Protein AF-B8J9T3-F1 (afdb_monomer)

Sequence (175 aa):
MITHTYEVAGGVGARTPGAIGPDELDGRADWVEIPARGEGELMERLEARLGSEARTRKVLLAVLAPVRGALEGPALAAILAHLPHRFARELREAEWNLDAPVREAATGAEYLAEVSRLLQRPPRHAAAYVLAVLAAAHEVMGPAAREVAGQLPPDLADLWRGVREPGSAIAEAEP

Nearest PDB structures (foldseek):
  5oge-assembly3_C  TM=1.979E-01  e=4.530E+00  Saccharomyces cerevisiae S288C

Radius of gyration: 22.87 Å; Cα contacts (8 Å, |Δi|>4): 156; chains: 1; bounding box: 35×75×70 Å

Secondary structure (DSSP, 8-state):
----------------TT---TT---TTS-------SSTTHHHHHHHHHHS-HHHHHHHHHHHHGGGTTTTTTHHHHHHHTTS-TTHHHHHHTHHHHHTS--PPPSSHHHHHHHHHHHHTS-HHHHHHHHHHHHHHHHHHHGGGHHHHTTTS-HHHHHHHHHT--TTHHHHT---

InterPro domains:
  IPR018727 Protein of unknown function DUF2267 [PF10025] (47-159)
  IPR038282 DUF2267 superfamily [G3DSA:1.10.490.110] (38-162)

Structure (mmCIF, N/CA/C/O backbone):
data_AF-B8J9T3-F1
#
_entry.id   AF-B8J9T3-F1
#
loop_
_atom_site.group_PDB
_atom_site.id
_atom_site.type_symbol
_atom_site.label_atom_id
_atom_site.label_alt_id
_atom_site.label_comp_id
_atom_site.label_asym_id
_atom_site.label_entity_id
_atom_site.label_seq_id
_atom_site.pdbx_PDB_ins_code
_atom_site.Cartn_x
_atom_site.Cartn_y
_atom_site.Cartn_z
_atom_site.occupancy
_atom_site.B_iso_or_equiv
_atom_site.auth_seq_id
_atom_site.auth_comp_id
_atom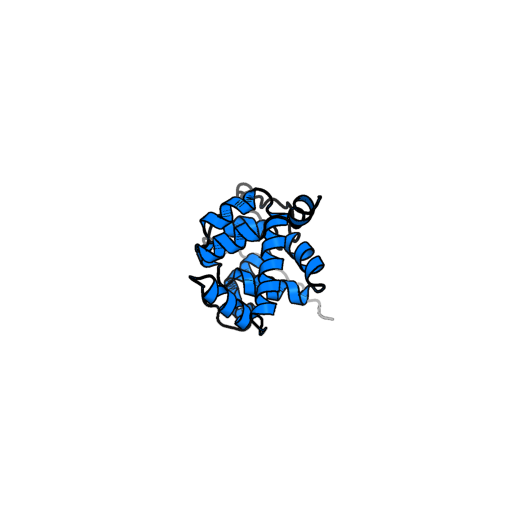_site.auth_asym_id
_atom_site.auth_atom_id
_atom_site.pdbx_PDB_model_num
ATOM 1 N N . MET A 1 1 ? -13.765 29.255 -55.882 1.00 39.28 1 MET A N 1
ATOM 2 C CA . MET A 1 1 ? -12.511 28.882 -55.197 1.00 39.28 1 MET A CA 1
ATOM 3 C C . MET A 1 1 ? -11.911 30.159 -54.650 1.00 39.28 1 MET A C 1
ATOM 5 O O . MET A 1 1 ? -11.477 30.980 -55.441 1.00 39.28 1 MET A O 1
ATOM 9 N N . ILE A 1 2 ? -12.011 30.379 -53.341 1.00 39.72 2 ILE A N 1
ATOM 10 C CA . ILE A 1 2 ? -11.453 31.562 -52.679 1.00 39.72 2 ILE A CA 1
ATOM 11 C C . ILE A 1 2 ? -10.319 31.050 -51.795 1.00 39.72 2 ILE A C 1
ATOM 13 O O . ILE A 1 2 ? -10.559 30.316 -50.841 1.00 39.72 2 ILE A O 1
ATOM 17 N N . THR A 1 3 ? -9.088 31.366 -52.176 1.00 42.25 3 THR A N 1
ATOM 18 C CA . THR A 1 3 ? -7.873 31.084 -51.413 1.00 42.25 3 THR A CA 1
ATOM 19 C C . THR A 1 3 ? -7.728 32.182 -50.363 1.00 42.25 3 THR A C 1
ATOM 21 O O . THR A 1 3 ? -7.498 33.339 -50.706 1.00 42.25 3 THR A O 1
ATOM 24 N N . HIS A 1 4 ? -7.908 31.848 -49.086 1.00 35.62 4 HIS A N 1
ATOM 25 C CA . HIS A 1 4 ? -7.574 32.757 -47.993 1.00 35.62 4 HIS A CA 1
ATOM 26 C C . HIS A 1 4 ? -6.123 32.526 -47.580 1.00 35.62 4 HIS A C 1
ATOM 28 O O . HIS A 1 4 ? -5.794 31.536 -46.931 1.00 35.62 4 HIS A O 1
ATOM 34 N N . THR A 1 5 ? -5.257 33.443 -47.998 1.00 42.56 5 THR A N 1
ATOM 35 C CA . THR A 1 5 ? -3.882 33.555 -47.517 1.00 42.56 5 THR A CA 1
ATOM 36 C C . THR A 1 5 ? -3.931 34.156 -46.114 1.00 42.56 5 THR A C 1
ATOM 38 O O . THR A 1 5 ? -4.323 35.309 -45.951 1.00 42.56 5 THR A O 1
ATOM 41 N N . TYR A 1 6 ? -3.589 33.370 -45.096 1.00 41.69 6 TYR A N 1
ATOM 42 C CA . TYR A 1 6 ? -3.408 33.874 -43.735 1.00 41.69 6 TYR A CA 1
ATOM 43 C C . TYR A 1 6 ? -2.011 34.493 -43.622 1.00 41.69 6 TYR A C 1
ATOM 45 O O . TYR A 1 6 ? -1.012 33.778 -43.648 1.00 41.69 6 TYR A O 1
ATOM 53 N N . GLU A 1 7 ? -1.941 35.816 -43.492 1.00 41.62 7 GLU A N 1
ATOM 54 C CA . GLU A 1 7 ? -0.738 36.515 -43.036 1.00 41.62 7 GLU A CA 1
ATOM 55 C C . GLU A 1 7 ? -0.805 36.635 -41.509 1.00 41.62 7 GLU A C 1
ATOM 57 O O . GLU A 1 7 ? -1.716 37.257 -40.958 1.00 41.62 7 GLU A O 1
ATOM 62 N N . VAL A 1 8 ? 0.140 36.010 -40.805 1.00 49.88 8 VAL A N 1
ATOM 63 C CA . VAL A 1 8 ? 0.280 36.186 -39.356 1.00 49.88 8 VAL A CA 1
ATOM 64 C C . VAL A 1 8 ? 1.001 37.510 -39.124 1.00 49.88 8 VAL A C 1
ATOM 66 O O . VAL A 1 8 ? 2.217 37.602 -39.276 1.00 49.88 8 VAL A O 1
ATOM 69 N N . ALA A 1 9 ? 0.244 38.545 -38.763 1.00 41.31 9 ALA A N 1
ATOM 70 C CA . ALA A 1 9 ? 0.800 39.803 -38.289 1.00 41.31 9 ALA A CA 1
ATOM 71 C C . ALA A 1 9 ? 1.529 39.555 -36.957 1.00 41.31 9 ALA A C 1
ATOM 73 O O . ALA A 1 9 ? 0.905 39.390 -35.908 1.00 41.31 9 ALA A O 1
ATOM 74 N N . GLY A 1 10 ? 2.860 39.482 -37.009 1.00 40.19 10 GLY A N 1
ATOM 75 C CA . GLY A 1 10 ? 3.715 39.370 -35.834 1.00 40.19 10 GLY A CA 1
ATOM 76 C C . GLY A 1 10 ? 3.590 40.610 -34.951 1.00 40.19 10 GLY A C 1
ATOM 77 O O . GLY A 1 10 ? 4.184 41.647 -35.233 1.00 40.19 10 GLY A O 1
ATOM 78 N N . GLY A 1 11 ? 2.816 40.500 -33.873 1.00 37.00 11 GLY A N 1
ATOM 79 C CA . GLY A 1 11 ? 2.805 41.467 -32.783 1.00 37.00 11 GLY A CA 1
ATOM 80 C C . GLY A 1 11 ? 3.846 41.081 -31.736 1.00 37.00 11 GLY A C 1
ATOM 81 O O . GLY A 1 11 ? 3.673 40.086 -31.035 1.00 37.00 11 GLY A O 1
ATOM 82 N N . VAL A 1 12 ? 4.915 41.870 -31.601 1.00 48.78 12 VAL A N 1
ATOM 83 C CA . VAL A 1 12 ? 5.835 41.782 -30.456 1.00 48.78 12 VAL A CA 1
ATOM 84 C C . VAL A 1 12 ? 5.133 42.409 -29.250 1.00 48.78 12 VAL A C 1
ATOM 86 O O . VAL A 1 12 ? 5.239 43.607 -28.994 1.00 48.78 12 VAL A O 1
ATOM 89 N N . GLY A 1 13 ? 4.337 41.602 -28.549 1.00 43.22 13 GLY A N 1
ATOM 90 C CA . GLY A 1 13 ? 3.778 41.954 -27.247 1.00 43.22 13 GLY A CA 1
ATOM 91 C C . GLY A 1 13 ? 4.852 41.865 -26.162 1.00 43.22 13 GLY A C 1
ATOM 92 O O . GLY A 1 13 ? 5.698 40.971 -26.191 1.00 43.22 13 GLY A O 1
ATOM 93 N N . ALA A 1 14 ? 4.841 42.804 -25.216 1.00 46.62 14 ALA A N 1
ATOM 94 C CA . ALA A 1 14 ? 5.788 42.835 -24.106 1.00 46.62 14 ALA A CA 1
ATOM 95 C C . ALA A 1 14 ? 5.780 41.508 -23.321 1.00 46.62 14 ALA A C 1
ATOM 97 O O . ALA A 1 14 ? 4.712 40.962 -23.036 1.00 46.62 14 ALA A O 1
ATOM 98 N N . ARG A 1 15 ? 6.977 41.015 -22.965 1.00 47.62 15 ARG A N 1
ATOM 99 C CA . ARG A 1 15 ? 7.185 39.800 -22.160 1.00 47.62 15 ARG A CA 1
ATOM 100 C C . ARG A 1 15 ? 6.260 39.808 -20.944 1.00 47.62 15 ARG A C 1
ATOM 102 O O . ARG A 1 15 ? 6.390 40.662 -20.069 1.00 47.62 15 ARG A O 1
ATOM 109 N N . THR A 1 16 ? 5.342 38.849 -20.886 1.00 47.19 16 THR A N 1
ATOM 110 C CA . THR A 1 16 ? 4.578 38.571 -19.670 1.00 47.19 16 THR A CA 1
ATOM 111 C C . THR A 1 16 ? 5.554 38.025 -18.625 1.00 47.19 16 THR A C 1
ATOM 113 O O . THR A 1 16 ? 6.231 37.034 -18.912 1.00 47.19 16 THR A O 1
ATOM 116 N N . PRO A 1 17 ? 5.680 38.638 -17.436 1.00 39.25 17 PRO A N 1
ATOM 117 C CA . PRO A 1 17 ? 6.556 38.114 -16.394 1.00 39.25 17 PRO A CA 1
ATOM 118 C C . PRO A 1 17 ? 6.157 36.670 -16.055 1.00 39.25 17 PRO A C 1
ATOM 120 O O . PRO A 1 17 ? 5.026 36.427 -15.641 1.00 39.25 17 PRO A O 1
ATOM 123 N N . GLY A 1 18 ? 7.069 35.717 -16.270 1.00 49.25 18 GLY A N 1
ATOM 124 C CA . GLY A 1 18 ? 6.863 34.291 -15.985 1.00 49.25 18 GLY A CA 1
ATOM 125 C C . GLY A 1 18 ? 6.520 33.394 -17.183 1.00 49.25 18 GLY A C 1
ATOM 126 O O . GLY A 1 18 ? 6.438 32.183 -17.004 1.00 49.25 18 GLY A O 1
ATOM 127 N N . ALA A 1 19 ? 6.350 33.932 -18.395 1.00 47.09 19 ALA A N 1
ATOM 128 C CA . ALA A 1 19 ? 6.212 33.107 -19.597 1.00 47.09 19 ALA A CA 1
ATOM 129 C C . ALA A 1 19 ? 7.600 32.788 -20.181 1.00 47.09 19 ALA A C 1
ATOM 131 O O . ALA A 1 19 ? 8.245 33.671 -20.742 1.00 47.09 19 ALA A O 1
ATOM 132 N N . ILE A 1 20 ? 8.054 31.539 -20.036 1.00 50.94 20 ILE A N 1
ATOM 133 C CA . ILE A 1 20 ? 9.296 31.044 -20.649 1.00 50.94 20 ILE A CA 1
ATOM 134 C C . ILE A 1 20 ? 8.995 30.698 -22.113 1.00 50.94 20 ILE A C 1
ATOM 136 O O . ILE A 1 20 ? 8.119 29.876 -22.394 1.00 50.94 20 ILE A O 1
ATOM 140 N N . GLY A 1 21 ? 9.685 31.355 -23.046 1.00 48.75 21 GLY A N 1
ATOM 141 C CA . GLY A 1 21 ? 9.606 31.033 -24.472 1.00 48.75 21 GLY A CA 1
ATOM 142 C C . GLY A 1 21 ? 10.333 29.722 -24.811 1.00 48.75 21 GLY A C 1
ATOM 143 O O . GLY A 1 21 ? 11.199 29.292 -24.052 1.00 48.75 21 GLY A O 1
ATOM 144 N N . PRO A 1 22 ? 10.036 29.090 -25.962 1.00 50.31 22 PRO A N 1
ATOM 145 C CA . PRO A 1 22 ? 10.681 27.837 -26.378 1.00 50.31 22 PRO A CA 1
ATOM 146 C C . PRO A 1 22 ? 12.212 27.943 -26.515 1.00 50.31 22 PRO A C 1
ATOM 148 O O . PRO A 1 22 ? 12.899 26.934 -26.386 1.00 50.31 22 PRO A O 1
ATOM 151 N N . ASP A 1 23 ? 12.740 29.158 -26.698 1.00 50.84 23 ASP A N 1
ATOM 152 C CA . ASP A 1 23 ? 14.177 29.442 -26.811 1.00 50.84 23 ASP A CA 1
ATOM 153 C C . ASP A 1 23 ? 14.838 29.841 -25.470 1.00 50.84 23 ASP A C 1
ATOM 155 O O . ASP A 1 23 ? 16.043 30.073 -25.420 1.00 50.84 23 ASP A O 1
ATOM 159 N N . GLU A 1 24 ? 14.068 29.933 -24.377 1.00 43.84 24 GLU A N 1
ATOM 160 C CA . GLU A 1 24 ? 14.529 30.347 -23.036 1.00 43.84 24 GLU A CA 1
ATOM 161 C C . GLU A 1 24 ? 14.571 29.184 -22.027 1.00 43.84 24 GLU A C 1
ATOM 163 O O . GLU A 1 24 ? 14.602 29.400 -20.814 1.00 43.84 24 GLU A O 1
ATOM 168 N N . LEU A 1 25 ? 14.595 27.937 -22.508 1.00 45.47 25 LEU A N 1
ATOM 169 C CA . LEU A 1 25 ? 14.964 26.794 -21.675 1.00 45.47 25 LEU A CA 1
ATOM 170 C C . LEU A 1 25 ? 16.443 26.925 -21.292 1.00 45.47 25 LEU A C 1
ATOM 172 O O . LEU A 1 25 ? 17.339 26.531 -22.037 1.00 45.47 25 LEU A O 1
ATOM 176 N N . ASP A 1 26 ? 16.690 27.506 -20.119 1.00 46.00 26 ASP A N 1
ATOM 177 C CA . ASP A 1 26 ? 17.996 27.497 -19.475 1.00 46.00 26 ASP A CA 1
ATOM 178 C C . ASP A 1 26 ? 18.417 26.031 -19.293 1.00 46.00 26 ASP A C 1
ATOM 180 O O . ASP A 1 26 ? 17.829 25.286 -18.507 1.00 46.00 26 ASP A O 1
ATOM 184 N N . GLY A 1 27 ? 19.427 25.592 -20.049 1.00 43.16 27 GLY A N 1
ATOM 185 C CA . GLY A 1 27 ? 19.980 24.230 -20.006 1.00 43.16 27 GLY A CA 1
ATOM 186 C C . GLY A 1 27 ? 20.626 23.854 -18.664 1.00 43.16 27 GLY A C 1
ATOM 187 O O . GLY A 1 27 ? 21.300 22.832 -18.576 1.00 43.16 27 GLY A O 1
ATOM 188 N N . ARG A 1 28 ? 20.448 24.695 -17.638 1.00 40.81 28 ARG A N 1
ATOM 189 C CA . ARG A 1 28 ? 20.805 24.491 -16.232 1.00 40.81 28 ARG A CA 1
ATOM 190 C C . ARG A 1 28 ? 19.602 24.240 -15.327 1.00 40.81 28 ARG A C 1
ATOM 192 O O . ARG A 1 28 ? 19.770 24.212 -14.112 1.00 40.81 28 ARG A O 1
ATOM 199 N N . ALA A 1 29 ? 18.400 24.066 -15.878 1.00 43.44 29 ALA A N 1
ATOM 200 C CA . ALA A 1 29 ? 17.375 23.343 -15.146 1.00 43.44 29 ALA A CA 1
ATOM 201 C C . ALA A 1 29 ? 17.953 21.952 -14.875 1.00 43.44 29 ALA A C 1
ATOM 203 O O . ALA A 1 29 ? 18.104 21.161 -15.805 1.00 43.44 29 ALA A O 1
ATOM 204 N N . ASP A 1 30 ? 18.367 21.720 -13.629 1.00 39.53 30 ASP A N 1
ATOM 205 C CA . ASP A 1 30 ? 18.801 20.424 -13.135 1.00 39.53 30 ASP A CA 1
ATOM 206 C C . ASP A 1 30 ? 17.696 19.429 -13.479 1.00 39.53 30 ASP A C 1
ATOM 208 O O . ASP A 1 30 ? 16.661 19.343 -12.811 1.00 39.53 30 ASP A O 1
ATOM 212 N N . TRP A 1 31 ? 17.887 18.718 -14.588 1.00 38.81 31 TRP A N 1
ATOM 213 C CA . TRP A 1 31 ? 17.127 17.530 -14.888 1.00 38.81 31 TRP A CA 1
ATOM 214 C C . TRP A 1 31 ? 17.427 16.610 -13.720 1.00 38.81 31 TRP A C 1
ATOM 216 O O . TRP A 1 31 ? 18.524 16.066 -13.615 1.00 38.81 31 TRP A O 1
ATOM 226 N N . VAL A 1 32 ? 16.483 16.507 -12.787 1.00 40.78 32 VAL A N 1
ATOM 227 C CA . VAL A 1 32 ? 16.526 15.455 -11.786 1.00 40.78 32 VAL A CA 1
ATOM 228 C C . VAL A 1 32 ? 16.451 14.173 -12.599 1.00 40.78 32 VAL A C 1
ATOM 230 O O . VAL A 1 32 ? 15.380 13.796 -13.072 1.00 40.78 32 VAL A O 1
ATOM 233 N N . GLU A 1 33 ? 17.608 13.557 -12.840 1.00 38.16 33 GLU A N 1
ATOM 234 C CA . GLU A 1 33 ? 17.699 12.195 -13.333 1.00 38.16 33 GLU A CA 1
ATOM 235 C C . GLU A 1 33 ? 16.980 11.336 -12.297 1.00 38.16 33 GLU A C 1
ATOM 237 O O . GLU A 1 33 ? 17.546 10.952 -11.276 1.00 38.16 33 GLU A O 1
ATOM 242 N N . ILE A 1 34 ? 15.691 11.083 -12.521 1.00 46.97 34 ILE A N 1
ATOM 243 C CA . ILE A 1 34 ? 15.006 9.984 -11.863 1.00 46.97 34 ILE A CA 1
ATOM 244 C C . ILE A 1 34 ? 15.665 8.749 -12.477 1.00 46.97 34 ILE A C 1
ATOM 246 O O . ILE A 1 34 ? 15.521 8.536 -13.685 1.00 46.97 34 ILE A O 1
ATOM 250 N N . PRO A 1 35 ? 16.467 7.979 -11.723 1.00 43.66 35 PRO A N 1
ATOM 251 C CA . PRO A 1 35 ? 17.163 6.847 -12.301 1.00 43.66 35 PRO A CA 1
ATOM 252 C C . PRO A 1 35 ? 16.113 5.880 -12.851 1.00 43.66 35 PRO A C 1
ATOM 254 O O . PRO A 1 35 ? 15.322 5.329 -12.095 1.00 43.66 35 PRO A O 1
ATOM 257 N N . ALA A 1 36 ? 16.127 5.653 -14.166 1.00 48.88 36 ALA A N 1
ATOM 258 C CA . ALA A 1 36 ? 15.245 4.727 -14.883 1.00 48.88 36 ALA A CA 1
ATOM 259 C C . ALA A 1 36 ? 15.518 3.239 -14.549 1.00 48.88 36 ALA A C 1
ATOM 261 O O . ALA A 1 36 ? 15.340 2.352 -15.383 1.00 48.88 36 ALA A O 1
ATOM 262 N N . ARG A 1 37 ? 16.017 2.934 -13.344 1.00 50.84 37 ARG A N 1
ATOM 263 C CA . ARG A 1 37 ? 16.254 1.562 -12.891 1.00 50.84 37 ARG A CA 1
ATOM 264 C C . ARG A 1 37 ? 14.944 0.970 -12.378 1.00 50.84 37 ARG A C 1
ATOM 266 O O . ARG A 1 37 ? 14.535 1.263 -11.263 1.00 50.84 37 ARG A O 1
ATOM 273 N N . GLY A 1 38 ? 14.345 0.090 -13.177 1.00 59.19 38 GLY A N 1
ATOM 274 C CA . GLY A 1 38 ? 13.232 -0.757 -12.740 1.00 59.19 38 GLY A CA 1
ATOM 275 C C . GLY A 1 38 ? 11.861 -0.084 -12.783 1.00 59.19 38 GLY A C 1
ATOM 276 O O . GLY A 1 38 ? 10.970 -0.485 -12.034 1.00 59.19 38 GLY A O 1
ATOM 277 N N . GLU A 1 39 ? 11.669 0.927 -13.639 1.00 66.19 39 GLU A N 1
ATOM 278 C CA . GLU A 1 39 ? 10.340 1.503 -13.869 1.00 66.19 39 GLU A CA 1
ATOM 279 C C . GLU A 1 39 ? 9.359 0.398 -14.282 1.00 66.19 39 GLU A C 1
ATOM 281 O O . GLU A 1 39 ? 9.576 -0.306 -15.263 1.00 66.19 39 GLU A O 1
ATOM 286 N N . GLY A 1 40 ? 8.270 0.249 -13.527 1.00 73.94 40 GLY A N 1
ATOM 287 C CA . GLY A 1 40 ? 7.245 -0.754 -13.810 1.00 73.94 40 GLY A CA 1
ATOM 288 C C . GLY A 1 40 ? 7.552 -2.147 -13.265 1.00 73.94 40 GLY A C 1
ATOM 289 O O . GLY A 1 40 ? 6.635 -2.964 -13.216 1.00 73.94 40 GLY A O 1
ATOM 290 N N . GLU A 1 41 ? 8.758 -2.404 -12.750 1.00 84.19 41 GLU A N 1
ATOM 291 C CA . GLU A 1 41 ? 9.133 -3.725 -12.236 1.00 84.19 41 GLU A CA 1
ATOM 292 C C . GLU A 1 41 ? 8.199 -4.157 -11.097 1.00 84.19 41 GLU A C 1
ATOM 294 O O . GLU A 1 41 ? 7.754 -5.302 -11.054 1.00 84.19 41 GLU A O 1
ATOM 299 N N . LEU A 1 42 ? 7.793 -3.237 -10.213 1.00 88.12 42 LEU A N 1
ATOM 300 C CA . LEU A 1 42 ? 6.844 -3.568 -9.148 1.00 88.12 42 LEU A CA 1
ATOM 301 C C . LEU A 1 42 ? 5.475 -4.002 -9.702 1.00 88.12 42 LEU A C 1
ATOM 303 O O . LEU A 1 42 ? 4.844 -4.910 -9.159 1.00 88.12 42 LEU A O 1
ATOM 307 N N . MET A 1 43 ? 5.023 -3.370 -10.789 1.00 87.88 43 MET A N 1
ATOM 308 C CA . MET A 1 43 ? 3.763 -3.711 -11.452 1.00 87.88 43 MET A CA 1
ATOM 309 C C . MET A 1 43 ? 3.861 -5.091 -12.109 1.00 87.88 43 MET A C 1
ATOM 311 O O . MET A 1 43 ? 3.020 -5.944 -11.843 1.00 87.88 43 MET A O 1
ATOM 315 N N . GLU A 1 44 ? 4.932 -5.352 -12.861 1.00 86.88 44 GLU A N 1
ATOM 316 C CA . GLU A 1 44 ? 5.187 -6.636 -13.529 1.00 86.88 44 GLU A CA 1
ATOM 317 C C . GLU A 1 44 ? 5.274 -7.799 -12.527 1.00 86.88 44 GLU A C 1
ATOM 319 O O . GLU A 1 44 ? 4.647 -8.849 -12.695 1.00 86.88 44 GLU A O 1
ATOM 324 N N . ARG A 1 45 ? 6.003 -7.607 -11.421 1.00 86.81 45 ARG A N 1
ATOM 325 C CA . ARG A 1 45 ? 6.152 -8.610 -10.354 1.00 86.81 45 ARG A CA 1
ATOM 326 C C . ARG A 1 45 ? 4.844 -8.905 -9.638 1.00 86.81 45 ARG A C 1
ATOM 328 O O . ARG A 1 45 ? 4.636 -10.032 -9.175 1.00 86.81 45 ARG A O 1
ATOM 335 N N . LEU A 1 46 ? 3.983 -7.903 -9.502 1.00 87.56 46 LEU A N 1
ATOM 336 C CA . LEU A 1 46 ? 2.675 -8.065 -8.888 1.00 87.56 46 LEU A CA 1
ATOM 337 C C . LEU A 1 46 ? 1.674 -8.682 -9.875 1.00 87.56 46 LEU A C 1
ATOM 339 O O . LEU A 1 46 ? 0.893 -9.543 -9.481 1.00 87.56 46 LEU A O 1
ATOM 343 N N . GLU A 1 47 ? 1.746 -8.350 -11.162 1.00 86.62 47 GLU A N 1
ATOM 344 C CA . GLU A 1 47 ? 0.982 -9.010 -12.225 1.00 86.62 47 GLU A CA 1
ATOM 345 C C . GLU A 1 47 ? 1.295 -10.495 -12.325 1.00 86.62 47 GLU A C 1
ATOM 347 O O . GLU A 1 47 ? 0.367 -11.301 -12.358 1.00 86.62 47 GLU A O 1
ATOM 352 N N . ALA A 1 48 ? 2.573 -10.875 -12.274 1.00 84.31 48 ALA A N 1
ATOM 353 C CA . ALA A 1 48 ? 2.982 -12.277 -12.261 1.00 84.31 48 ALA A CA 1
ATOM 354 C C . ALA A 1 48 ? 2.375 -13.057 -11.077 1.00 84.31 48 ALA A C 1
ATOM 356 O O . ALA A 1 48 ? 2.077 -14.244 -11.198 1.00 84.31 48 ALA A O 1
ATOM 357 N N . ARG A 1 49 ? 2.151 -12.389 -9.936 1.00 84.00 49 ARG A N 1
ATOM 358 C CA . ARG A 1 49 ? 1.538 -12.981 -8.734 1.00 84.00 49 ARG A CA 1
ATOM 359 C C . ARG A 1 49 ? 0.010 -13.010 -8.790 1.00 84.00 49 ARG A C 1
ATOM 361 O O . ARG A 1 49 ? -0.601 -13.952 -8.293 1.00 84.00 49 ARG A O 1
ATOM 368 N N . LEU A 1 50 ? -0.615 -11.966 -9.335 1.00 82.06 50 LEU A N 1
ATOM 369 C CA . LEU A 1 50 ? -2.071 -11.769 -9.302 1.00 82.06 50 LEU A CA 1
ATOM 370 C C . LEU A 1 50 ? -2.792 -12.221 -10.582 1.00 82.06 50 LEU A C 1
ATOM 372 O O . LEU A 1 50 ? -4.016 -12.374 -10.563 1.00 82.06 50 LEU A O 1
ATOM 376 N N . GLY A 1 51 ? -2.056 -12.413 -11.677 1.00 76.50 51 GLY A N 1
ATOM 377 C CA . GLY A 1 51 ? -2.539 -12.877 -12.977 1.00 76.50 51 GLY A CA 1
ATOM 378 C C . GLY A 1 51 ? -3.329 -11.851 -13.800 1.00 76.50 51 GLY A C 1
ATOM 379 O O . GLY A 1 51 ? -3.976 -12.246 -14.767 1.00 76.50 51 GLY A O 1
ATOM 380 N N . SER A 1 52 ? -3.361 -10.562 -13.423 1.00 75.31 52 SER A N 1
ATOM 381 C CA . SER A 1 52 ? -4.127 -9.533 -14.154 1.00 75.31 52 SER A CA 1
ATOM 382 C C . SER A 1 52 ? -3.706 -8.087 -13.840 1.00 75.31 52 SER A C 1
ATOM 384 O O . SER A 1 52 ? -3.902 -7.630 -12.715 1.00 75.31 52 SER A O 1
ATOM 386 N N . GLU A 1 53 ? -3.271 -7.336 -14.861 1.00 66.94 53 GLU A N 1
ATOM 387 C CA . GLU A 1 53 ? -2.884 -5.906 -14.804 1.00 66.94 53 GLU A CA 1
ATOM 388 C C . GLU A 1 53 ? -3.969 -4.989 -14.211 1.00 66.94 53 GLU A C 1
ATOM 390 O O . GLU A 1 53 ? -3.721 -4.225 -13.273 1.00 66.94 53 GLU A O 1
ATOM 395 N N . ALA A 1 54 ? -5.212 -5.087 -14.699 1.00 60.38 54 ALA A N 1
ATOM 396 C CA . ALA A 1 54 ? -6.309 -4.225 -14.240 1.00 60.38 54 ALA A CA 1
ATOM 397 C C . ALA A 1 54 ? -6.592 -4.389 -12.734 1.00 60.38 54 ALA A C 1
ATOM 399 O O . ALA A 1 54 ? -7.014 -3.449 -12.054 1.00 60.38 54 ALA A O 1
ATOM 400 N N . ARG A 1 55 ? -6.330 -5.585 -12.195 1.00 81.31 55 ARG A N 1
ATOM 401 C CA . ARG A 1 55 ? -6.422 -5.863 -10.762 1.00 81.31 55 ARG A CA 1
ATOM 402 C C . ARG A 1 55 ? -5.201 -5.333 -10.015 1.00 81.31 55 ARG A C 1
ATOM 404 O O . ARG A 1 55 ? -5.376 -4.779 -8.932 1.00 81.31 55 ARG A O 1
ATOM 411 N N . THR A 1 56 ? -4.009 -5.466 -10.592 1.00 88.25 56 THR A N 1
ATOM 412 C CA . THR A 1 56 ? -2.733 -5.020 -10.021 1.00 88.25 56 THR A CA 1
ATOM 413 C C . THR A 1 56 ? -2.759 -3.543 -9.652 1.00 88.25 56 THR A C 1
ATOM 415 O O . THR A 1 56 ? -2.498 -3.202 -8.499 1.00 88.25 56 THR A O 1
ATOM 418 N N . ARG A 1 57 ? -3.182 -2.671 -10.575 1.00 90.94 57 ARG A N 1
ATOM 419 C CA . ARG A 1 57 ? -3.263 -1.221 -10.328 1.00 90.94 57 ARG A CA 1
ATOM 420 C C . ARG A 1 57 ? -4.164 -0.879 -9.138 1.00 90.94 57 ARG A C 1
ATOM 422 O O . ARG A 1 57 ? -3.747 -0.159 -8.233 1.00 90.94 57 ARG A O 1
ATOM 429 N N . LYS A 1 58 ? -5.394 -1.413 -9.119 1.00 92.56 58 LYS A N 1
ATOM 430 C CA . LYS A 1 58 ? -6.355 -1.170 -8.028 1.00 92.56 58 LYS A CA 1
ATOM 431 C C . LYS A 1 58 ? -5.836 -1.710 -6.696 1.00 92.56 58 LYS A C 1
ATOM 433 O O . LYS A 1 58 ? -5.976 -1.042 -5.677 1.00 92.56 58 LYS A O 1
ATOM 438 N N . VAL A 1 59 ? -5.248 -2.908 -6.707 1.00 94.38 59 VAL A N 1
ATOM 439 C CA . VAL A 1 59 ? -4.668 -3.530 -5.512 1.00 94.38 59 VAL A CA 1
ATOM 440 C C . VAL A 1 59 ? -3.541 -2.679 -4.952 1.00 94.38 59 VAL A C 1
ATOM 442 O O . VAL A 1 59 ? -3.554 -2.378 -3.765 1.00 94.38 59 VAL A O 1
ATOM 445 N N . LEU A 1 60 ? -2.620 -2.230 -5.798 1.00 94.75 60 LEU A N 1
ATOM 446 C CA . LEU A 1 60 ? -1.492 -1.426 -5.361 1.00 94.75 60 LEU A CA 1
ATOM 447 C C . LEU A 1 60 ? -1.943 -0.092 -4.745 1.00 94.75 60 LEU A C 1
ATOM 449 O O . LEU A 1 60 ? -1.485 0.265 -3.662 1.00 94.75 60 LEU A O 1
ATOM 453 N N . LEU A 1 61 ? -2.895 0.605 -5.379 1.00 95.69 61 LEU A N 1
ATOM 454 C CA . LEU A 1 61 ? -3.469 1.840 -4.830 1.00 95.69 61 LEU A CA 1
ATOM 455 C C . LEU A 1 61 ? -4.171 1.594 -3.490 1.00 95.69 61 LEU A C 1
ATOM 457 O O . LEU A 1 61 ? -3.918 2.313 -2.529 1.00 95.69 61 LEU A O 1
ATOM 461 N N . ALA A 1 62 ? -5.013 0.563 -3.402 1.00 96.50 62 ALA A N 1
ATOM 462 C CA . ALA A 1 62 ? -5.747 0.245 -2.179 1.00 96.50 62 ALA A CA 1
ATOM 463 C C . ALA A 1 62 ? -4.833 -0.176 -1.016 1.00 96.50 62 ALA A C 1
ATOM 465 O O . ALA A 1 62 ? -5.196 0.022 0.139 1.00 96.50 62 ALA A O 1
ATOM 466 N N . VAL A 1 63 ? -3.667 -0.756 -1.312 1.00 95.56 63 VAL A N 1
ATOM 467 C CA . VAL A 1 63 ? -2.682 -1.196 -0.314 1.00 95.56 63 VAL A CA 1
ATOM 468 C C . VAL A 1 63 ? -1.783 -0.046 0.143 1.00 95.56 63 VAL A C 1
ATOM 470 O O . VAL A 1 63 ? -1.473 0.029 1.329 1.00 95.56 63 VAL A O 1
ATOM 473 N N . LEU A 1 64 ? -1.371 0.852 -0.757 1.00 95.12 64 LEU A N 1
ATOM 474 C CA . LEU A 1 64 ? -0.456 1.950 -0.424 1.00 95.12 64 LEU A CA 1
ATOM 475 C C . LEU A 1 64 ? -1.169 3.197 0.111 1.00 95.12 64 LEU A C 1
ATOM 477 O O . LEU A 1 64 ? -0.613 3.897 0.953 1.00 95.12 64 LEU A O 1
ATOM 481 N N . ALA A 1 65 ? -2.387 3.493 -0.348 1.00 96.25 65 ALA A N 1
ATOM 482 C CA . ALA A 1 65 ? -3.070 4.734 0.018 1.00 96.25 65 ALA A CA 1
ATOM 483 C C . ALA A 1 65 ? -3.319 4.890 1.536 1.00 96.25 65 ALA A C 1
ATOM 485 O O . ALA A 1 65 ? -3.031 5.972 2.046 1.00 96.25 65 ALA A O 1
ATOM 486 N N . PRO A 1 66 ? -3.742 3.850 2.289 1.00 95.50 66 PRO A N 1
ATOM 487 C CA . PRO A 1 66 ? -3.971 3.971 3.735 1.00 95.50 66 PRO A CA 1
ATOM 488 C C . PRO A 1 66 ? -2.705 4.219 4.571 1.00 95.50 66 PRO A C 1
ATOM 490 O O . PRO A 1 66 ? -2.806 4.626 5.723 1.00 95.50 66 PRO A O 1
ATOM 493 N N . VAL A 1 67 ? -1.516 3.960 4.018 1.00 93.62 67 VAL A N 1
ATOM 494 C CA . VAL A 1 67 ? -0.217 4.133 4.703 1.00 93.62 67 VAL A CA 1
ATOM 495 C C . VAL A 1 67 ? 0.633 5.233 4.072 1.00 93.62 67 VAL A C 1
ATOM 497 O O . VAL A 1 67 ? 1.784 5.425 4.454 1.00 93.62 67 VAL A O 1
ATOM 500 N N . ARG A 1 68 ? 0.074 5.979 3.112 1.00 92.00 68 ARG A N 1
ATOM 501 C CA . ARG A 1 68 ? 0.790 7.010 2.354 1.00 92.00 68 ARG A CA 1
ATOM 502 C C . ARG A 1 68 ? 1.430 8.060 3.261 1.00 92.00 68 ARG A C 1
ATOM 504 O O . ARG A 1 68 ? 2.592 8.376 3.044 1.00 92.00 68 ARG A O 1
ATOM 511 N N . GLY A 1 69 ? 0.696 8.565 4.256 1.00 88.56 69 GLY A N 1
ATOM 512 C CA . GLY A 1 69 ? 1.208 9.564 5.201 1.00 88.56 69 GLY A CA 1
ATOM 513 C C . GLY A 1 69 ? 2.359 9.037 6.065 1.00 88.56 69 GLY A C 1
ATOM 514 O O . GLY A 1 69 ? 3.338 9.738 6.281 1.00 88.56 69 GLY A O 1
ATOM 515 N N . ALA A 1 70 ? 2.302 7.768 6.484 1.00 87.50 70 ALA A N 1
ATOM 516 C CA . ALA A 1 70 ? 3.382 7.138 7.251 1.00 87.50 70 ALA A CA 1
ATOM 517 C C . ALA A 1 70 ? 4.648 6.885 6.412 1.00 87.50 70 ALA A C 1
ATOM 519 O O . ALA A 1 70 ? 5.754 6.879 6.940 1.00 87.50 70 ALA A O 1
ATOM 520 N N . LEU A 1 71 ? 4.492 6.669 5.105 1.00 87.81 71 LEU A N 1
ATOM 521 C CA . LEU A 1 71 ? 5.599 6.420 4.179 1.00 87.81 71 LEU A CA 1
ATOM 522 C C . LEU A 1 71 ? 6.196 7.699 3.576 1.00 87.81 71 LEU A C 1
ATOM 524 O O . LEU A 1 71 ? 7.169 7.606 2.823 1.00 87.81 71 LEU A O 1
ATOM 528 N N . GLU A 1 72 ? 5.600 8.867 3.825 1.00 87.25 72 GLU A N 1
ATOM 529 C CA . GLU A 1 72 ? 5.972 10.113 3.161 1.00 87.25 72 GLU A CA 1
ATOM 530 C C . GLU A 1 72 ? 7.471 10.426 3.316 1.00 87.25 72 GLU A C 1
ATOM 532 O O . GLU A 1 72 ? 8.074 10.240 4.372 1.00 87.25 72 GLU A O 1
ATOM 537 N N . GLY A 1 73 ? 8.092 10.895 2.230 1.00 86.19 73 GLY A N 1
ATOM 538 C CA . GLY A 1 73 ? 9.533 11.128 2.169 1.00 86.19 73 GLY A CA 1
ATOM 539 C C . GLY A 1 73 ? 10.298 9.969 1.508 1.00 86.19 73 GLY A C 1
ATOM 540 O O . GLY A 1 73 ? 9.832 9.436 0.494 1.00 86.19 73 GLY A O 1
ATOM 541 N N . PRO A 1 74 ? 11.497 9.599 2.007 1.00 85.44 74 PRO A N 1
ATOM 542 C CA . PRO A 1 74 ? 12.389 8.670 1.311 1.00 85.44 74 PRO A CA 1
ATOM 543 C C . PRO A 1 74 ? 11.811 7.269 1.076 1.00 85.44 74 PRO A C 1
ATOM 545 O O . PRO A 1 74 ? 12.086 6.682 0.031 1.00 85.44 74 PRO A O 1
ATOM 548 N N . ALA A 1 75 ? 11.002 6.730 1.999 1.00 86.25 75 ALA A N 1
ATOM 549 C CA . ALA A 1 75 ? 10.438 5.387 1.834 1.00 86.25 75 ALA A CA 1
ATOM 550 C C . ALA A 1 75 ? 9.426 5.337 0.685 1.00 86.25 75 ALA A C 1
ATOM 552 O O . ALA A 1 75 ? 9.515 4.463 -0.179 1.00 86.25 75 ALA A O 1
ATOM 553 N N . LEU A 1 76 ? 8.499 6.298 0.632 1.00 88.81 76 LEU A N 1
ATOM 554 C CA . LEU A 1 76 ? 7.556 6.403 -0.474 1.00 88.81 76 LEU A CA 1
ATOM 555 C C . LEU A 1 76 ? 8.279 6.675 -1.796 1.00 88.81 76 LEU A C 1
ATOM 557 O O . LEU A 1 76 ? 7.940 6.053 -2.800 1.00 88.81 76 LEU A O 1
ATOM 561 N N . ALA A 1 77 ? 9.295 7.544 -1.808 1.00 87.69 77 ALA A N 1
ATOM 562 C CA . ALA A 1 77 ? 10.092 7.804 -3.007 1.00 87.69 77 ALA A CA 1
ATOM 563 C C . ALA A 1 77 ? 10.779 6.531 -3.533 1.00 87.69 77 ALA A C 1
ATOM 565 O O . ALA A 1 77 ? 10.758 6.279 -4.737 1.00 87.69 77 ALA A O 1
ATOM 566 N N . ALA A 1 78 ? 11.320 5.700 -2.638 1.00 87.62 78 ALA A N 1
ATOM 567 C CA . ALA A 1 78 ? 11.955 4.439 -3.004 1.00 87.62 78 ALA A CA 1
ATOM 568 C C . ALA A 1 78 ? 10.957 3.433 -3.603 1.00 87.62 78 ALA A C 1
ATOM 570 O O . ALA A 1 78 ? 11.274 2.789 -4.596 1.00 87.62 78 ALA A O 1
ATOM 571 N N . ILE A 1 79 ? 9.733 3.336 -3.069 1.00 89.44 79 ILE A N 1
ATOM 572 C CA . ILE A 1 79 ? 8.674 2.496 -3.663 1.00 89.44 79 ILE A CA 1
ATOM 573 C C . ILE A 1 79 ? 8.260 3.039 -5.041 1.00 89.44 79 ILE A C 1
ATOM 575 O O . I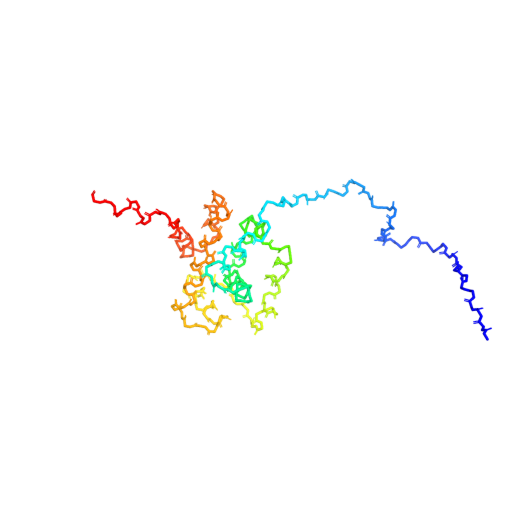LE A 1 79 ? 8.118 2.277 -5.997 1.00 89.44 79 ILE A O 1
ATOM 579 N N . LEU A 1 80 ? 8.067 4.358 -5.154 1.00 90.62 80 LEU A N 1
ATOM 580 C CA . LEU A 1 80 ? 7.616 5.008 -6.388 1.00 90.62 80 LEU A CA 1
ATOM 581 C C . LEU A 1 80 ? 8.643 4.928 -7.524 1.00 90.62 80 LEU A C 1
ATOM 583 O O . LEU A 1 80 ? 8.234 4.918 -8.681 1.00 90.62 80 LEU A O 1
ATOM 587 N N . ALA A 1 81 ? 9.938 4.818 -7.218 1.00 90.19 81 ALA A N 1
ATOM 588 C CA . ALA A 1 81 ? 10.991 4.644 -8.220 1.00 90.19 81 ALA A CA 1
ATOM 589 C C . ALA A 1 81 ? 10.822 3.364 -9.066 1.00 90.19 81 ALA A C 1
ATOM 591 O O . ALA A 1 81 ? 11.279 3.318 -10.203 1.00 90.19 81 ALA A O 1
ATOM 592 N N . HIS A 1 82 ? 10.122 2.351 -8.541 1.00 90.19 82 HIS A N 1
ATOM 593 C CA . HIS A 1 82 ? 9.866 1.078 -9.228 1.00 90.19 82 HIS A CA 1
ATOM 594 C C . HIS A 1 82 ? 8.491 1.009 -9.908 1.00 90.19 82 HIS A C 1
ATOM 596 O O . HIS A 1 82 ? 8.038 -0.060 -10.331 1.00 90.19 82 HIS A O 1
ATOM 602 N N . LEU A 1 83 ? 7.784 2.136 -9.988 1.00 90.38 83 LEU A N 1
ATOM 603 C CA . LEU A 1 83 ? 6.442 2.228 -10.551 1.00 90.38 83 LEU A CA 1
ATOM 604 C C . LEU A 1 83 ? 6.410 3.167 -11.754 1.00 90.38 83 LEU A C 1
ATOM 606 O O . LEU A 1 83 ? 7.241 4.066 -11.851 1.00 90.38 83 LEU A O 1
ATOM 610 N N . PRO A 1 84 ? 5.429 3.003 -12.662 1.00 88.50 84 PRO A N 1
ATOM 611 C CA . PRO A 1 84 ? 5.251 3.943 -13.759 1.00 88.50 84 PRO A CA 1
ATOM 612 C C . PRO A 1 84 ? 5.084 5.368 -13.226 1.00 88.50 84 PRO A C 1
ATOM 614 O O . PRO A 1 84 ? 4.321 5.584 -12.281 1.00 88.50 84 PRO A O 1
ATOM 617 N N . HIS A 1 85 ? 5.703 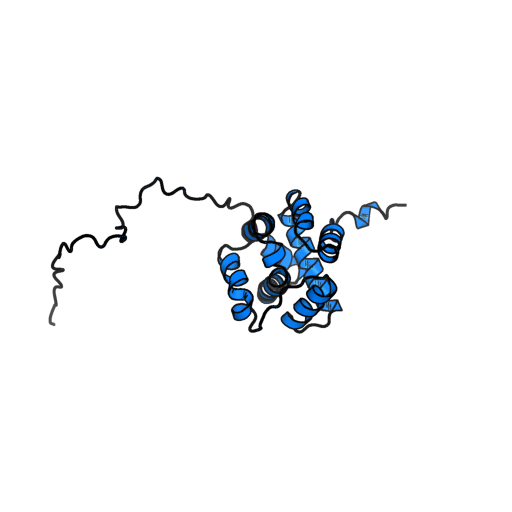6.354 -13.877 1.00 84.50 85 HIS A N 1
ATOM 618 C CA . HIS A 1 85 ? 5.743 7.753 -13.413 1.00 84.50 85 HIS A CA 1
ATOM 619 C C . HIS A 1 85 ? 4.364 8.338 -13.045 1.00 84.50 85 HIS A C 1
ATOM 621 O O . HIS A 1 85 ? 4.223 9.122 -12.103 1.00 84.50 85 HIS A O 1
ATOM 627 N N . ARG A 1 86 ? 3.307 7.929 -13.763 1.00 86.88 86 ARG A N 1
ATOM 628 C CA . ARG A 1 86 ? 1.924 8.367 -13.502 1.00 86.88 86 ARG A CA 1
ATOM 629 C C . ARG A 1 86 ? 1.393 7.947 -12.127 1.00 86.88 86 ARG A C 1
ATOM 631 O O . ARG A 1 86 ? 0.511 8.619 -11.592 1.00 86.88 86 ARG A O 1
ATOM 638 N N . PHE A 1 87 ? 1.935 6.885 -11.533 1.00 90.25 87 PHE A N 1
ATOM 639 C CA . PHE A 1 87 ? 1.410 6.287 -10.309 1.00 90.25 87 PHE A CA 1
ATOM 640 C C . PHE A 1 87 ? 1.524 7.222 -9.098 1.00 90.25 87 PHE A C 1
ATOM 642 O O . PHE A 1 87 ? 0.627 7.257 -8.262 1.00 90.25 87 PHE A O 1
ATOM 649 N N . ALA A 1 88 ? 2.559 8.065 -9.034 1.00 89.25 88 ALA A N 1
ATOM 650 C CA . ALA A 1 88 ? 2.700 9.059 -7.967 1.00 89.25 88 ALA A CA 1
ATOM 651 C C . ALA A 1 88 ? 1.542 10.079 -7.946 1.00 89.25 88 ALA A C 1
ATOM 653 O O . ALA A 1 88 ? 1.147 10.571 -6.888 1.00 89.25 88 ALA A O 1
ATOM 654 N N . ARG A 1 89 ? 0.981 10.420 -9.115 1.00 91.69 89 ARG A N 1
ATOM 655 C CA . ARG A 1 89 ? -0.237 11.242 -9.199 1.00 91.69 89 ARG A CA 1
ATOM 656 C C . ARG A 1 89 ? -1.461 10.435 -8.777 1.00 91.69 89 ARG A C 1
ATOM 658 O O . ARG A 1 89 ? -2.233 10.903 -7.951 1.00 91.69 89 ARG A O 1
ATOM 665 N N . GLU A 1 90 ? -1.596 9.213 -9.279 1.00 94.12 90 GLU A N 1
ATOM 666 C CA . GLU A 1 90 ? -2.735 8.342 -8.964 1.00 94.12 90 GLU A CA 1
ATOM 667 C C . GLU A 1 90 ? -2.850 8.031 -7.466 1.00 94.12 90 GLU A C 1
ATOM 669 O O . GLU A 1 90 ? -3.951 8.005 -6.929 1.00 94.12 90 GLU A O 1
ATOM 674 N N . LEU A 1 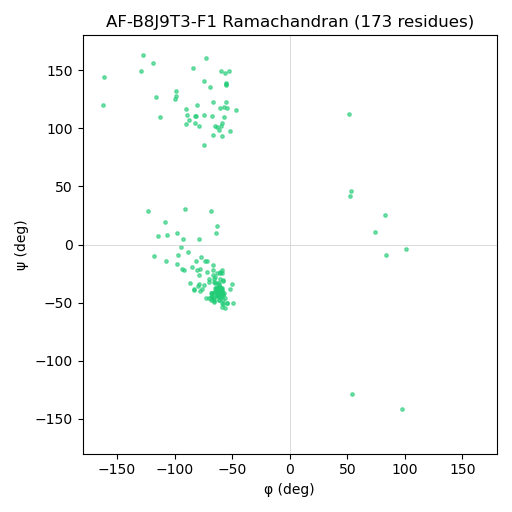91 ? -1.721 7.855 -6.774 1.00 93.94 91 LEU A N 1
ATOM 675 C CA . LEU A 1 91 ? -1.681 7.636 -5.329 1.00 93.94 91 LEU A CA 1
ATOM 676 C C . LEU A 1 91 ? -2.057 8.893 -4.530 1.00 93.94 91 LEU A C 1
ATOM 678 O O . LEU A 1 91 ? -2.646 8.792 -3.453 1.00 93.94 91 LEU A O 1
ATOM 682 N N . ARG A 1 92 ? -1.740 10.092 -5.035 1.00 91.31 92 ARG A N 1
ATOM 683 C CA . ARG A 1 92 ? -2.218 11.354 -4.441 1.00 91.31 92 ARG A CA 1
ATOM 684 C C . ARG A 1 92 ? -3.729 11.493 -4.614 1.00 91.31 92 ARG A C 1
ATOM 686 O O . ARG A 1 92 ? -4.426 11.820 -3.661 1.00 91.31 92 ARG A O 1
ATOM 693 N N . GLU A 1 93 ? -4.222 11.129 -5.790 1.00 94.75 93 GLU A N 1
ATOM 694 C CA . GLU A 1 93 ? -5.636 11.118 -6.177 1.00 94.75 93 GLU A CA 1
ATOM 695 C C . GLU A 1 93 ? -6.308 9.762 -5.881 1.00 94.75 93 GLU A C 1
ATOM 697 O O . GLU A 1 93 ? -7.204 9.331 -6.612 1.00 94.75 93 GLU A O 1
ATOM 702 N N . ALA A 1 94 ? -5.859 9.043 -4.845 1.00 93.94 94 ALA A N 1
ATOM 703 C CA . ALA A 1 94 ? -6.292 7.668 -4.597 1.00 93.94 94 ALA A CA 1
ATOM 704 C C . ALA A 1 94 ? -7.808 7.560 -4.404 1.00 93.94 94 ALA A C 1
ATOM 706 O O . ALA A 1 94 ? -8.408 6.620 -4.910 1.00 93.94 94 ALA A O 1
ATOM 707 N N . GLU A 1 95 ? -8.436 8.534 -3.743 1.00 95.56 95 GLU A N 1
ATOM 708 C CA . GLU A 1 95 ? -9.883 8.513 -3.506 1.00 95.56 95 GLU A CA 1
ATOM 709 C C . GLU A 1 95 ? -10.689 8.552 -4.807 1.00 95.56 95 GLU A C 1
ATOM 711 O O . GLU A 1 95 ? -11.646 7.798 -4.979 1.00 95.56 95 GLU A O 1
ATOM 716 N N . TRP A 1 96 ? -10.246 9.382 -5.755 1.00 95.12 96 TRP A N 1
ATOM 717 C CA . TRP A 1 96 ? -10.826 9.470 -7.092 1.00 95.12 96 TRP A CA 1
ATOM 718 C C . TRP A 1 96 ? -10.579 8.188 -7.893 1.00 95.12 96 TRP A C 1
ATOM 720 O O . TRP A 1 96 ? -11.489 7.651 -8.515 1.00 95.12 96 TRP A O 1
ATOM 730 N N . ASN A 1 97 ? -9.351 7.660 -7.856 1.00 93.75 97 ASN A N 1
ATOM 731 C CA . ASN A 1 97 ? -8.986 6.453 -8.603 1.00 93.75 97 ASN A CA 1
ATOM 732 C C . ASN A 1 97 ? -9.599 5.163 -8.025 1.00 93.75 97 ASN A C 1
ATOM 734 O O . ASN A 1 97 ? -9.738 4.177 -8.750 1.00 93.75 97 ASN A O 1
ATOM 738 N N . LEU A 1 98 ? -9.945 5.149 -6.735 1.00 94.62 98 LEU A N 1
ATOM 739 C CA . LEU A 1 98 ? -10.580 4.020 -6.049 1.00 94.62 98 LEU A CA 1
ATOM 740 C C . LEU A 1 98 ? -12.105 4.148 -5.960 1.00 94.62 98 LEU A C 1
ATOM 742 O O . LEU A 1 98 ? -12.745 3.170 -5.568 1.00 94.62 98 LEU A O 1
ATOM 746 N N . ASP A 1 99 ? -12.662 5.305 -6.330 1.00 94.81 99 ASP A N 1
ATOM 747 C CA . ASP A 1 99 ? -14.081 5.646 -6.174 1.00 94.81 99 ASP A CA 1
ATOM 748 C C . ASP A 1 99 ? -14.570 5.434 -4.727 1.00 94.81 99 ASP A C 1
ATOM 750 O O . ASP A 1 99 ? -15.613 4.841 -4.449 1.00 94.81 99 ASP A O 1
ATOM 754 N N . ALA A 1 100 ? -13.735 5.839 -3.766 1.00 94.56 100 ALA A N 1
ATOM 755 C CA . ALA A 1 100 ? -13.997 5.680 -2.341 1.00 94.56 100 ALA A CA 1
ATOM 756 C C . ALA A 1 100 ? -13.117 6.629 -1.513 1.00 94.56 100 ALA A C 1
ATOM 758 O O . ALA A 1 100 ? -11.944 6.787 -1.844 1.00 94.56 100 ALA A O 1
ATOM 759 N N . PRO A 1 101 ? -13.613 7.189 -0.391 1.00 96.38 101 PRO A N 1
ATOM 760 C CA . PRO A 1 101 ? -12.751 7.920 0.542 1.00 96.38 101 PRO A CA 1
ATOM 761 C C . PRO A 1 101 ? -11.652 6.993 1.067 1.00 96.38 101 PRO A C 1
ATOM 763 O O . PRO A 1 101 ? -11.909 5.796 1.199 1.00 96.38 101 PRO A O 1
ATOM 766 N N . VAL A 1 102 ? -10.468 7.509 1.394 1.00 96.38 102 VAL A N 1
ATOM 767 C CA . VAL A 1 102 ? -9.365 6.716 1.962 1.00 96.38 102 VAL A CA 1
ATOM 768 C C . VAL A 1 102 ? -9.057 7.218 3.364 1.00 96.38 102 VAL A C 1
ATOM 770 O O . VAL A 1 102 ? -8.817 8.402 3.576 1.00 96.38 102 VAL A O 1
ATOM 773 N N . ARG A 1 103 ? -9.046 6.308 4.336 1.00 95.56 103 ARG A N 1
ATOM 774 C CA . ARG A 1 103 ? -8.649 6.606 5.714 1.00 95.56 103 ARG A CA 1
ATOM 775 C C . ARG A 1 103 ? -7.205 6.190 5.933 1.00 95.56 103 ARG A C 1
ATOM 777 O O . ARG A 1 103 ? -6.828 5.067 5.604 1.00 95.56 103 ARG A O 1
ATOM 784 N N . GLU A 1 104 ? -6.417 7.084 6.515 1.00 92.56 104 GLU A N 1
ATOM 785 C CA . GLU A 1 104 ? -5.081 6.728 6.985 1.00 92.56 104 GLU A CA 1
ATOM 786 C C . GLU A 1 104 ? -5.190 5.785 8.185 1.00 92.56 104 GLU A C 1
ATOM 788 O O . GLU A 1 104 ? -6.021 5.984 9.074 1.00 92.56 104 GLU A O 1
ATOM 793 N N . ALA A 1 105 ? -4.380 4.732 8.181 1.00 90.38 105 ALA A N 1
ATOM 794 C CA . ALA A 1 105 ? -4.387 3.715 9.220 1.00 90.38 105 ALA A CA 1
ATOM 795 C C . ALA A 1 105 ? -3.265 3.964 10.231 1.00 90.38 105 ALA A C 1
ATOM 797 O O . ALA A 1 105 ? -2.097 4.063 9.853 1.00 90.38 105 ALA A O 1
ATOM 798 N N . ALA A 1 106 ? -3.608 4.005 11.520 1.00 87.19 106 ALA A N 1
ATOM 799 C CA . ALA A 1 106 ? -2.635 4.127 12.603 1.00 87.19 106 ALA A CA 1
ATOM 800 C C . ALA A 1 106 ? -2.177 2.757 13.129 1.00 87.19 106 ALA A C 1
ATOM 802 O O . ALA A 1 106 ? -1.102 2.645 13.715 1.00 87.19 106 ALA A O 1
ATOM 803 N N . THR A 1 107 ? -2.977 1.708 12.914 1.00 90.19 107 THR A N 1
ATOM 804 C CA . THR A 1 107 ? -2.698 0.338 13.380 1.00 90.19 107 THR A CA 1
ATOM 805 C C . THR A 1 107 ? -2.783 -0.693 12.256 1.00 90.19 107 THR A C 1
ATOM 807 O O . THR A 1 107 ? -3.404 -0.458 11.215 1.00 90.19 107 THR A O 1
ATOM 810 N N . GLY A 1 108 ? -2.213 -1.884 12.477 1.00 89.19 108 GLY A N 1
ATOM 811 C CA . GLY A 1 108 ? -2.308 -2.985 11.511 1.00 89.19 108 GLY A CA 1
ATOM 812 C C . GLY A 1 108 ? -3.748 -3.474 11.292 1.00 89.19 108 GLY A C 1
ATOM 813 O O . GLY A 1 108 ? -4.124 -3.847 10.179 1.00 89.19 108 GLY A O 1
ATOM 814 N N . ALA A 1 109 ? -4.581 -3.424 12.337 1.00 90.75 109 ALA A N 1
ATOM 815 C CA . ALA A 1 109 ? -5.989 -3.809 12.263 1.00 90.75 109 ALA A CA 1
ATOM 816 C C . ALA A 1 109 ? -6.820 -2.812 11.438 1.00 90.75 109 ALA A C 1
ATOM 818 O O . ALA A 1 109 ? -7.588 -3.228 10.567 1.00 90.75 109 ALA A O 1
ATOM 819 N N . GLU A 1 110 ? -6.639 -1.508 11.673 1.00 94.31 110 GLU A N 1
ATOM 820 C CA . GLU A 1 110 ? -7.273 -0.448 10.876 1.00 94.31 110 GLU A CA 1
ATOM 821 C C . GLU A 1 110 ? -6.846 -0.529 9.415 1.00 94.31 110 GLU A C 1
ATOM 823 O O . GLU A 1 110 ? -7.684 -0.441 8.519 1.00 94.31 110 GLU A O 1
ATOM 828 N N . TYR A 1 111 ? -5.558 -0.777 9.180 1.00 94.88 111 TYR A N 1
ATOM 829 C CA . TYR A 1 111 ? -5.004 -0.933 7.847 1.00 94.88 111 TYR A CA 1
ATOM 830 C C . TYR A 1 111 ? -5.673 -2.070 7.078 1.00 94.88 111 TYR A C 1
ATOM 832 O O . TYR A 1 111 ? -6.199 -1.862 5.984 1.00 94.88 111 TYR A O 1
ATOM 840 N N . LEU A 1 112 ? -5.716 -3.273 7.656 1.00 95.00 112 LEU A N 1
ATOM 841 C CA . LEU A 1 112 ? -6.319 -4.419 6.983 1.00 95.00 112 LEU A CA 1
ATOM 842 C C . LEU A 1 112 ? -7.829 -4.229 6.768 1.00 95.00 112 LEU A C 1
ATOM 844 O O . LEU A 1 112 ? -8.351 -4.629 5.723 1.00 95.00 112 LEU A O 1
ATOM 848 N N . ALA A 1 113 ? -8.528 -3.617 7.728 1.00 95.88 113 ALA A N 1
ATOM 849 C CA . ALA A 1 113 ? -9.945 -3.294 7.597 1.00 95.88 113 ALA A CA 1
ATOM 850 C C . ALA A 1 113 ? -10.195 -2.306 6.446 1.00 95.88 113 ALA A C 1
ATOM 852 O O . ALA A 1 113 ? -11.105 -2.510 5.639 1.00 95.88 113 ALA A O 1
ATOM 853 N N . GLU A 1 114 ? -9.356 -1.279 6.327 1.00 97.06 114 GLU A N 1
ATOM 854 C CA . GLU A 1 114 ? -9.462 -0.280 5.270 1.00 97.06 114 GLU A CA 1
ATOM 855 C C . GLU A 1 114 ? -9.141 -0.869 3.891 1.00 97.06 114 GLU A C 1
ATOM 857 O O . GLU A 1 114 ? -9.920 -0.702 2.953 1.00 97.06 114 GLU A O 1
ATOM 862 N N . VAL A 1 115 ? -8.070 -1.658 3.765 1.00 96.81 115 VAL A N 1
ATOM 863 C CA . VAL A 1 115 ? -7.725 -2.356 2.513 1.00 96.81 115 VAL A CA 1
ATOM 864 C C . VAL A 1 115 ? -8.846 -3.315 2.100 1.00 96.81 115 VAL A C 1
ATOM 866 O O . VAL A 1 115 ? -9.243 -3.366 0.934 1.00 96.81 115 VAL A O 1
ATOM 869 N N . SER A 1 116 ? -9.405 -4.064 3.055 1.00 96.75 116 SER A N 1
ATOM 870 C CA . SER A 1 116 ? -10.550 -4.956 2.835 1.00 96.75 116 SER A CA 1
ATOM 871 C C . SER A 1 116 ? -11.765 -4.203 2.289 1.00 96.75 116 SER A C 1
ATOM 873 O O . SER A 1 116 ? -12.390 -4.667 1.327 1.00 96.75 116 SER A O 1
ATOM 875 N N . ARG A 1 117 ? -12.055 -3.020 2.842 1.00 97.44 117 ARG A N 1
ATOM 876 C CA . ARG A 1 117 ? -13.134 -2.136 2.392 1.00 97.44 117 ARG A CA 1
ATOM 877 C C . ARG A 1 117 ? -12.882 -1.597 0.981 1.00 97.44 117 ARG A C 1
ATOM 879 O O . ARG A 1 117 ? -13.765 -1.714 0.134 1.00 97.44 117 ARG A O 1
ATOM 886 N N . LEU A 1 118 ? -11.688 -1.068 0.707 1.00 96.88 118 LEU A N 1
ATOM 887 C CA . LEU A 1 118 ? -11.308 -0.505 -0.599 1.00 96.88 118 LEU A CA 1
ATOM 888 C C . LEU A 1 118 ? -11.322 -1.561 -1.717 1.00 96.88 118 LEU A C 1
ATOM 890 O O . LEU A 1 118 ? -11.742 -1.296 -2.846 1.00 96.88 118 LEU A O 1
ATOM 894 N N . LEU A 1 119 ? -10.909 -2.791 -1.404 1.00 94.56 119 LEU A N 1
ATOM 895 C CA . LEU A 1 119 ? -10.932 -3.906 -2.351 1.00 94.56 119 LEU A CA 1
ATOM 896 C C . LEU A 1 119 ? -12.303 -4.573 -2.482 1.00 94.56 119 LEU A C 1
ATOM 898 O O . LEU A 1 119 ? -12.497 -5.344 -3.425 1.00 94.56 119 LEU A O 1
ATOM 902 N N . GLN A 1 120 ? -13.234 -4.296 -1.563 1.00 94.81 120 GLN A N 1
ATOM 903 C CA . GLN A 1 120 ? -14.515 -4.997 -1.435 1.00 94.81 120 GLN A CA 1
ATOM 904 C C . GLN A 1 120 ? -14.307 -6.520 -1.345 1.00 94.81 120 GLN A C 1
ATOM 906 O O . GLN A 1 120 ? -14.934 -7.317 -2.048 1.00 94.81 120 GLN A O 1
ATOM 911 N N . ARG A 1 121 ? -13.350 -6.940 -0.507 1.00 92.69 121 ARG A N 1
ATOM 912 C CA . ARG A 1 121 ? -12.983 -8.350 -0.301 1.00 92.69 121 ARG A CA 1
ATOM 913 C C . ARG A 1 121 ? -12.967 -8.690 1.182 1.00 92.69 121 ARG A C 1
ATOM 915 O O . ARG A 1 121 ? -12.597 -7.829 1.972 1.00 92.69 121 ARG A O 1
ATOM 922 N N . PRO A 1 122 ? -13.272 -9.942 1.573 1.00 92.00 122 PRO A N 1
ATOM 923 C CA . PRO A 1 122 ? -13.126 -10.369 2.961 1.00 92.00 122 PRO A CA 1
ATOM 924 C C . PRO A 1 122 ? -11.691 -10.144 3.471 1.00 92.00 122 PRO A C 1
ATOM 926 O O . PRO A 1 122 ? -10.756 -10.339 2.683 1.00 92.00 122 PRO A O 1
ATOM 929 N N . PRO A 1 123 ? -11.483 -9.840 4.768 1.00 89.44 123 PRO A N 1
ATOM 930 C CA . PRO A 1 123 ? -10.165 -9.510 5.321 1.00 89.44 123 PRO A CA 1
ATOM 931 C C . PRO A 1 123 ? -9.071 -10.532 4.996 1.00 89.44 123 PRO A C 1
ATOM 933 O O . PRO A 1 123 ? -7.960 -10.160 4.641 1.00 89.44 123 PRO A O 1
ATOM 936 N N . ARG A 1 124 ? -9.400 -11.831 5.001 1.00 86.19 124 ARG A N 1
ATOM 937 C CA . ARG A 1 124 ? -8.454 -12.899 4.635 1.00 86.19 124 ARG A CA 1
ATOM 938 C C . ARG A 1 124 ? -7.919 -12.770 3.203 1.00 86.19 124 ARG A C 1
ATOM 940 O O . ARG A 1 124 ? -6.746 -13.026 2.963 1.00 86.19 124 ARG A O 1
ATOM 947 N N . HIS A 1 125 ? -8.768 -12.380 2.254 1.00 87.25 125 HIS A N 1
ATOM 948 C CA . HIS A 1 125 ? -8.350 -12.172 0.866 1.00 87.25 125 HIS A CA 1
ATOM 949 C C . HIS A 1 125 ? -7.577 -10.860 0.714 1.00 87.25 125 HIS A C 1
ATOM 951 O O . HIS A 1 125 ? -6.600 -10.814 -0.022 1.00 87.25 125 HIS A O 1
ATOM 957 N N . ALA A 1 126 ? -7.993 -9.809 1.427 1.00 91.00 126 ALA A N 1
ATOM 958 C CA . ALA A 1 126 ? -7.271 -8.540 1.473 1.00 91.00 126 ALA A CA 1
ATOM 959 C C . ALA A 1 126 ? -5.842 -8.724 2.005 1.00 91.00 126 ALA A C 1
ATOM 961 O O . ALA A 1 126 ? -4.902 -8.230 1.394 1.00 91.00 126 ALA A O 1
ATOM 962 N N . ALA A 1 127 ? -5.670 -9.524 3.061 1.00 90.06 127 ALA A N 1
ATOM 963 C CA . ALA A 1 127 ? -4.362 -9.851 3.621 1.00 90.06 127 ALA A CA 1
ATOM 964 C C . ALA A 1 127 ? -3.443 -10.530 2.594 1.00 90.06 127 ALA A C 1
ATOM 966 O O . ALA A 1 127 ? -2.270 -10.190 2.509 1.00 90.06 127 ALA A O 1
ATOM 967 N N . ALA A 1 128 ? -3.971 -11.434 1.761 1.00 89.50 128 ALA A N 1
ATOM 968 C CA . ALA A 1 128 ? -3.185 -12.053 0.693 1.00 89.50 128 ALA A CA 1
ATOM 969 C C . ALA A 1 128 ? -2.702 -11.025 -0.349 1.00 89.50 128 ALA A C 1
ATOM 971 O O . ALA A 1 128 ? -1.558 -11.097 -0.791 1.00 89.50 128 ALA A O 1
ATOM 972 N N . TYR A 1 129 ? -3.537 -10.042 -0.707 1.00 90.75 129 TYR A N 1
ATOM 973 C CA . TYR A 1 129 ? -3.127 -8.950 -1.596 1.00 90.75 129 TYR A CA 1
ATOM 974 C C . TYR A 1 129 ? -2.084 -8.036 -0.957 1.00 90.75 129 TYR A C 1
ATOM 976 O O . TYR A 1 129 ? -1.120 -7.673 -1.624 1.00 90.75 129 TYR A O 1
ATOM 984 N N . VAL A 1 130 ? -2.254 -7.700 0.324 1.00 92.56 130 VAL A N 1
ATOM 985 C CA . VAL A 1 130 ? -1.258 -6.944 1.092 1.00 92.56 130 VAL A CA 1
ATOM 986 C C . VAL A 1 130 ? 0.079 -7.676 1.044 1.00 92.56 130 VAL A C 1
ATOM 988 O O . VAL A 1 130 ? 1.058 -7.110 0.575 1.00 92.56 130 VAL A O 1
ATOM 991 N N . LEU A 1 131 ? 0.115 -8.953 1.430 1.00 90.44 131 LEU A N 1
ATOM 992 C CA . LEU A 1 131 ? 1.340 -9.756 1.414 1.00 90.44 131 LEU A CA 1
ATOM 993 C C . LEU A 1 131 ? 1.976 -9.819 0.019 1.00 90.44 131 LEU A C 1
ATOM 995 O O . LEU A 1 131 ? 3.189 -9.685 -0.097 1.00 90.44 131 LEU A O 1
ATOM 999 N N . ALA A 1 132 ? 1.177 -9.970 -1.041 1.00 90.12 132 ALA A N 1
ATOM 1000 C CA . ALA A 1 132 ? 1.683 -9.985 -2.411 1.00 90.12 132 ALA A CA 1
ATOM 1001 C C . ALA A 1 132 ? 2.343 -8.655 -2.811 1.00 90.12 132 ALA A C 1
ATOM 1003 O O . ALA A 1 132 ? 3.420 -8.668 -3.407 1.00 90.12 132 ALA A O 1
ATOM 1004 N N . VAL A 1 133 ? 1.726 -7.520 -2.465 1.00 92.50 133 VAL A N 1
ATOM 1005 C CA . VAL A 1 133 ? 2.282 -6.183 -2.723 1.00 92.50 133 VAL A CA 1
ATOM 1006 C C . VAL A 1 133 ? 3.554 -5.957 -1.918 1.00 92.50 133 VAL A C 1
ATOM 1008 O O . VAL A 1 133 ? 4.557 -5.540 -2.489 1.00 92.50 133 VAL A O 1
ATOM 1011 N N . LEU A 1 134 ? 3.534 -6.253 -0.616 1.00 90.75 134 LEU A N 1
ATOM 1012 C CA . LEU A 1 134 ? 4.699 -6.065 0.246 1.00 90.75 134 LEU A CA 1
ATOM 1013 C C . LEU A 1 134 ? 5.868 -6.947 -0.205 1.00 90.75 134 LEU A C 1
ATOM 1015 O O . LEU A 1 134 ? 7.002 -6.483 -0.222 1.00 90.75 134 LEU A O 1
ATOM 1019 N N . ALA A 1 135 ? 5.599 -8.183 -0.637 1.00 88.25 135 ALA A N 1
ATOM 1020 C CA . ALA A 1 135 ? 6.623 -9.096 -1.140 1.00 88.25 135 ALA A CA 1
ATOM 1021 C C . ALA A 1 135 ? 7.224 -8.605 -2.457 1.00 88.25 135 ALA A C 1
ATOM 1023 O O . ALA A 1 135 ? 8.441 -8.638 -2.624 1.00 88.25 135 ALA A O 1
ATOM 1024 N N . ALA A 1 136 ? 6.386 -8.123 -3.378 1.00 9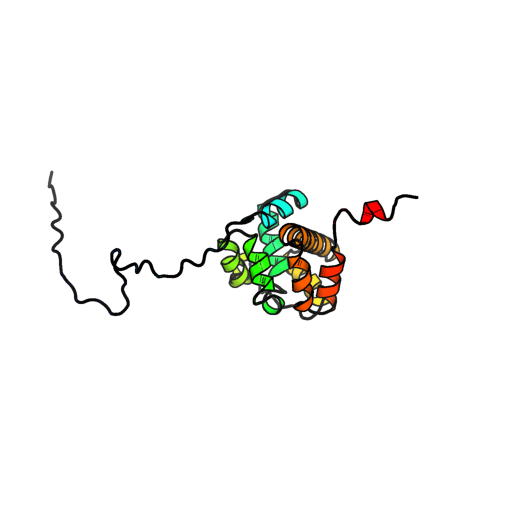0.25 136 ALA A N 1
ATOM 1025 C CA . ALA A 1 136 ? 6.857 -7.548 -4.630 1.00 90.25 136 ALA A CA 1
ATOM 1026 C C . ALA A 1 136 ? 7.678 -6.269 -4.381 1.00 90.25 136 ALA A C 1
ATOM 1028 O O . ALA A 1 136 ? 8.737 -6.109 -4.977 1.00 90.25 136 ALA A O 1
ATOM 1029 N N . ALA A 1 137 ? 7.246 -5.406 -3.454 1.00 89.88 137 ALA A N 1
ATOM 1030 C CA . ALA A 1 137 ? 7.979 -4.200 -3.066 1.00 89.88 137 ALA A CA 1
ATOM 1031 C C . ALA A 1 137 ? 9.336 -4.540 -2.430 1.00 89.88 137 ALA A C 1
ATOM 1033 O O . ALA A 1 137 ? 10.356 -3.969 -2.805 1.00 89.88 137 ALA A O 1
ATOM 1034 N N . HIS A 1 138 ? 9.371 -5.520 -1.525 1.00 88.56 138 HIS A N 1
ATOM 1035 C CA . HIS A 1 138 ? 10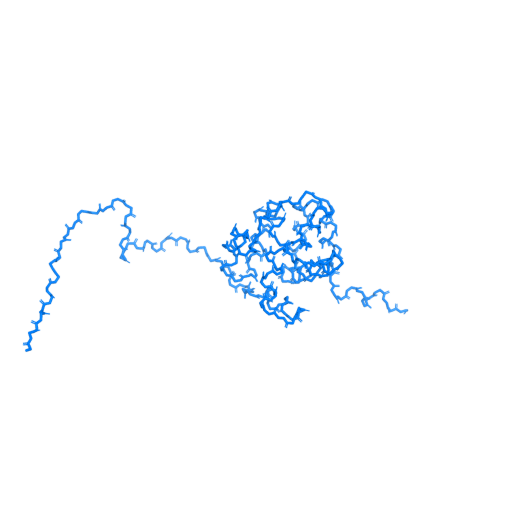.611 -6.013 -0.929 1.00 88.56 138 HIS A CA 1
ATOM 1036 C C . HIS A 1 138 ? 11.605 -6.528 -1.972 1.00 88.56 138 HIS A C 1
ATOM 1038 O O . HIS A 1 138 ? 12.801 -6.265 -1.863 1.00 88.56 138 HIS A O 1
ATOM 1044 N N . GLU A 1 139 ? 11.110 -7.266 -2.965 1.00 87.31 139 GLU A N 1
ATOM 1045 C CA . GLU A 1 139 ? 11.929 -7.855 -4.019 1.00 87.31 139 GLU A CA 1
ATOM 1046 C C . GLU A 1 139 ? 12.577 -6.786 -4.908 1.00 87.31 139 GLU A C 1
ATOM 1048 O O . GLU A 1 139 ? 13.783 -6.843 -5.134 1.00 87.31 139 GLU A O 1
ATOM 1053 N N . VAL A 1 140 ? 11.810 -5.784 -5.356 1.00 88.69 140 VAL A N 1
ATOM 1054 C CA . VAL A 1 140 ? 12.331 -4.731 -6.249 1.00 88.69 140 VAL A CA 1
ATOM 1055 C C . VAL A 1 140 ? 13.232 -3.728 -5.525 1.00 88.69 140 VAL A C 1
ATOM 1057 O O . VAL A 1 140 ? 14.226 -3.274 -6.085 1.00 88.69 140 VAL A O 1
ATOM 1060 N N . MET A 1 141 ? 12.936 -3.418 -4.258 1.00 85.94 141 MET A N 1
ATOM 1061 C CA . MET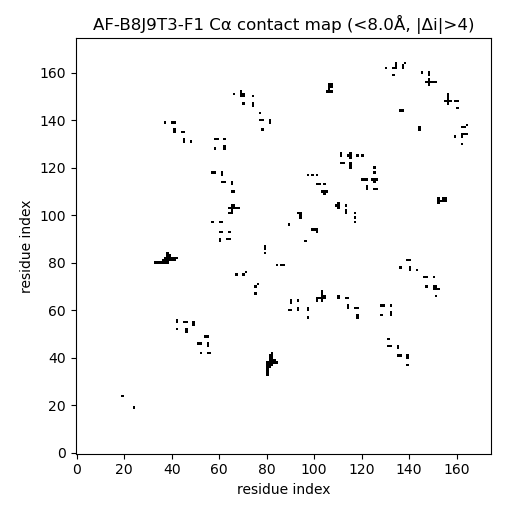 A 1 141 ? 13.725 -2.472 -3.460 1.00 85.94 141 MET A CA 1
ATOM 1062 C C . MET A 1 141 ? 15.023 -3.089 -2.916 1.00 85.94 141 MET A C 1
ATOM 1064 O O . MET A 1 141 ? 15.947 -2.366 -2.528 1.00 85.94 141 MET A O 1
ATOM 1068 N N . GLY A 1 142 ? 15.097 -4.421 -2.823 1.00 85.00 142 GLY A N 1
ATOM 1069 C CA . GLY A 1 142 ? 16.265 -5.137 -2.319 1.00 85.00 142 GLY A CA 1
ATOM 1070 C C . GLY A 1 142 ? 16.705 -4.649 -0.924 1.00 85.00 142 GLY A C 1
ATOM 1071 O O . GLY A 1 142 ? 15.883 -4.569 -0.006 1.00 85.00 142 GLY A O 1
ATOM 1072 N N . PRO A 1 143 ? 17.992 -4.301 -0.712 1.00 81.19 143 PRO A N 1
ATOM 1073 C CA . PRO A 1 143 ? 18.489 -3.845 0.590 1.00 81.19 143 PRO A CA 1
ATOM 1074 C C . PRO A 1 143 ? 17.781 -2.601 1.153 1.00 81.19 143 PRO A C 1
ATOM 1076 O O . PRO A 1 143 ? 17.644 -2.499 2.375 1.00 81.19 143 PRO A O 1
ATOM 1079 N N . ALA A 1 144 ? 17.296 -1.698 0.289 1.00 82.50 144 ALA A N 1
ATOM 1080 C CA . ALA A 1 144 ? 16.617 -0.463 0.693 1.00 82.50 144 ALA A CA 1
ATOM 1081 C C . ALA A 1 144 ? 15.274 -0.731 1.394 1.00 82.50 144 ALA A C 1
ATOM 1083 O O . ALA A 1 144 ? 14.820 0.070 2.211 1.00 82.50 144 ALA A O 1
ATOM 1084 N N . ALA A 1 145 ? 14.668 -1.903 1.170 1.00 85.12 145 ALA A N 1
ATOM 1085 C CA . ALA A 1 145 ? 13.435 -2.299 1.842 1.00 85.12 145 ALA A CA 1
ATOM 1086 C C . ALA A 1 145 ? 13.575 -2.329 3.376 1.00 85.12 145 ALA A C 1
ATOM 1088 O O . ALA A 1 145 ? 12.587 -2.191 4.091 1.00 85.12 145 ALA A O 1
ATOM 1089 N N . ARG A 1 146 ? 14.787 -2.498 3.923 1.00 82.25 146 ARG A N 1
ATOM 1090 C CA . ARG A 1 146 ? 14.996 -2.557 5.382 1.00 82.25 146 ARG A CA 1
ATOM 1091 C C . ARG A 1 146 ? 14.681 -1.236 6.083 1.00 82.25 146 ARG A C 1
ATOM 1093 O O . ARG A 1 146 ? 14.269 -1.261 7.240 1.00 82.25 146 ARG A O 1
ATOM 1100 N N . GLU A 1 147 ? 14.854 -0.114 5.394 1.00 84.94 147 GLU A N 1
ATOM 1101 C CA . GLU A 1 147 ? 14.684 1.224 5.967 1.00 84.94 147 GLU A CA 1
ATOM 1102 C C . GLU A 1 147 ? 13.206 1.627 6.072 1.00 84.94 147 GLU A C 1
ATOM 1104 O O . GLU A 1 147 ? 12.829 2.365 6.981 1.00 84.94 147 GLU A O 1
ATOM 1109 N N . VAL A 1 148 ? 12.345 1.065 5.214 1.00 86.00 148 VAL A N 1
ATOM 1110 C CA . VAL A 1 148 ? 10.898 1.347 5.178 1.00 86.00 148 VAL A CA 1
ATOM 1111 C C . 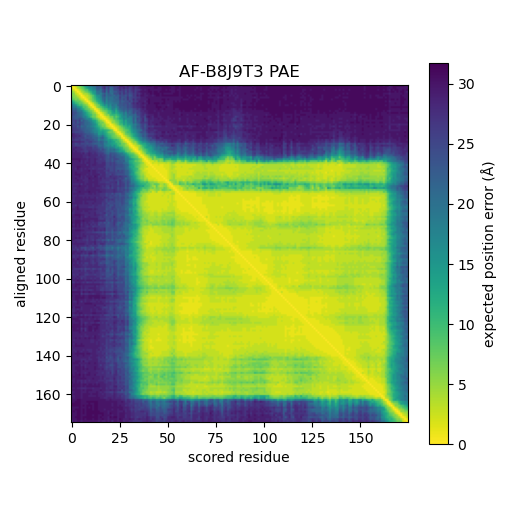VAL A 1 148 ? 10.209 0.982 6.496 1.00 86.00 148 VAL A C 1
ATOM 1113 O O . VAL A 1 148 ? 9.360 1.726 6.984 1.00 86.00 148 VAL A O 1
ATOM 1116 N N . ALA A 1 149 ? 10.618 -0.119 7.133 1.00 85.38 149 ALA A N 1
ATOM 1117 C CA . ALA A 1 149 ? 10.044 -0.558 8.406 1.00 85.38 149 ALA A CA 1
ATOM 1118 C C . ALA A 1 149 ? 10.212 0.468 9.540 1.00 85.38 149 ALA A C 1
ATOM 1120 O O . ALA A 1 149 ? 9.468 0.419 10.512 1.00 85.38 149 ALA A O 1
ATOM 1121 N N . GLY A 1 150 ? 11.202 1.364 9.457 1.00 84.75 150 GLY A N 1
ATOM 1122 C CA . GLY A 1 150 ? 11.428 2.399 10.469 1.00 84.75 150 GLY A CA 1
ATOM 1123 C C . GLY A 1 150 ? 10.412 3.544 10.430 1.00 84.75 150 GLY A C 1
ATOM 1124 O O . GLY A 1 150 ? 10.359 4.321 11.377 1.00 84.75 150 GLY A O 1
ATOM 1125 N N . GLN A 1 151 ? 9.627 3.649 9.354 1.00 84.12 151 GLN A N 1
ATOM 1126 C CA . GLN A 1 151 ? 8.670 4.740 9.117 1.00 84.12 151 GLN A CA 1
ATOM 1127 C C . GLN A 1 151 ? 7.211 4.281 9.282 1.00 84.12 151 GLN A C 1
ATOM 1129 O O . GLN A 1 151 ? 6.302 5.093 9.413 1.00 84.12 151 GLN A O 1
ATOM 1134 N N . LEU A 1 152 ? 6.982 2.966 9.317 1.00 84.88 152 LEU A N 1
ATOM 1135 C CA . LEU A 1 152 ? 5.660 2.378 9.500 1.00 84.88 152 LEU A CA 1
ATOM 1136 C C . LEU A 1 152 ? 5.271 2.287 10.988 1.00 84.88 152 LEU A C 1
ATOM 1138 O O . LEU A 1 152 ? 6.141 2.090 11.842 1.00 84.88 152 LEU A O 1
ATOM 1142 N N . PRO A 1 153 ? 3.963 2.336 11.314 1.00 83.31 153 PRO A N 1
ATOM 1143 C CA . PRO A 1 153 ? 3.463 1.963 12.635 1.00 83.31 153 PRO A CA 1
ATOM 1144 C C . PRO A 1 153 ? 3.950 0.566 13.061 1.00 83.31 153 PRO A C 1
ATOM 1146 O O . PRO A 1 153 ? 4.105 -0.291 12.189 1.00 83.31 153 PRO A O 1
ATOM 1149 N N . PRO A 1 154 ? 4.146 0.288 14.367 1.00 85.81 154 PRO A N 1
ATOM 1150 C CA . PRO A 1 154 ? 4.794 -0.939 14.847 1.00 85.81 154 PRO A CA 1
ATOM 1151 C C . PRO A 1 154 ? 4.245 -2.237 14.238 1.00 85.81 154 PRO A C 1
ATOM 1153 O O . PRO A 1 154 ? 5.009 -3.013 13.670 1.00 85.81 154 PRO A O 1
ATOM 1156 N N . ASP A 1 155 ? 2.922 -2.422 14.246 1.00 85.50 155 ASP A N 1
ATOM 1157 C CA . ASP A 1 155 ? 2.272 -3.618 13.689 1.00 85.50 155 ASP A CA 1
ATOM 1158 C C . ASP A 1 155 ? 2.542 -3.792 12.183 1.00 85.50 155 ASP A C 1
ATOM 1160 O O . ASP A 1 155 ? 2.695 -4.905 11.677 1.00 85.50 155 ASP A O 1
ATOM 1164 N N . LEU A 1 156 ? 2.594 -2.678 11.446 1.00 84.31 156 LEU A N 1
ATOM 1165 C CA . LEU A 1 156 ? 2.852 -2.659 10.007 1.00 84.31 156 LEU A CA 1
ATOM 1166 C C . LEU A 1 156 ? 4.335 -2.832 9.699 1.00 84.31 156 LEU A C 1
ATOM 1168 O O . LEU A 1 156 ? 4.680 -3.464 8.704 1.00 84.31 156 LEU A O 1
ATOM 1172 N N . ALA A 1 157 ? 5.208 -2.313 10.558 1.00 88.06 157 ALA A N 1
ATOM 1173 C CA . ALA A 1 157 ? 6.638 -2.549 10.486 1.00 88.06 157 ALA A CA 1
ATOM 1174 C C . ALA A 1 157 ? 6.960 -4.035 10.694 1.00 88.06 157 ALA A C 1
ATOM 1176 O O . ALA A 1 157 ? 7.804 -4.579 9.983 1.00 88.06 157 ALA A O 1
ATOM 1177 N N . ASP A 1 158 ? 6.270 -4.707 11.617 1.00 87.19 158 ASP A N 1
ATOM 1178 C CA . ASP A 1 158 ? 6.419 -6.147 11.837 1.00 87.19 158 ASP A CA 1
ATOM 1179 C C . ASP A 1 158 ? 5.881 -6.960 10.661 1.00 87.19 158 ASP A C 1
ATOM 1181 O O . ASP A 1 158 ? 6.559 -7.877 10.196 1.00 87.19 158 ASP A O 1
ATOM 1185 N N . LEU A 1 159 ? 4.727 -6.571 10.107 1.00 84.88 159 LEU A N 1
ATOM 1186 C CA . LEU A 1 159 ? 4.216 -7.157 8.870 1.00 84.88 159 LEU A CA 1
ATOM 1187 C C . LEU A 1 159 ? 5.219 -6.996 7.719 1.00 84.88 159 LEU A C 1
ATOM 1189 O O . LEU A 1 159 ? 5.528 -7.970 7.042 1.00 84.88 159 LEU A O 1
ATOM 1193 N N . TRP A 1 160 ? 5.762 -5.794 7.524 1.00 87.06 160 TRP A N 1
ATOM 1194 C CA . TRP A 1 160 ? 6.765 -5.500 6.500 1.00 87.06 160 TRP A CA 1
ATOM 1195 C C . TRP A 1 160 ? 8.021 -6.363 6.681 1.00 87.06 160 TRP A C 1
ATOM 1197 O O . TRP A 1 160 ? 8.431 -7.069 5.765 1.00 87.06 160 TRP A O 1
ATOM 1207 N N . ARG A 1 161 ? 8.593 -6.408 7.891 1.00 86.62 161 ARG A N 1
ATOM 1208 C CA . ARG A 1 161 ? 9.767 -7.249 8.197 1.00 86.62 161 ARG A CA 1
ATOM 1209 C C . ARG A 1 161 ? 9.491 -8.742 8.013 1.00 86.62 161 ARG A C 1
ATOM 1211 O O . ARG A 1 161 ? 10.390 -9.464 7.583 1.00 86.62 161 ARG A O 1
ATOM 1218 N N . GLY A 1 162 ? 8.284 -9.195 8.350 1.00 80.44 162 GLY A N 1
ATOM 1219 C CA . GLY A 1 162 ? 7.861 -10.594 8.283 1.00 80.44 162 GLY A CA 1
ATOM 1220 C C . GLY A 1 162 ? 7.662 -11.124 6.863 1.00 80.44 162 GLY A C 1
ATOM 1221 O O . GLY A 1 162 ? 7.619 -12.333 6.668 1.00 80.44 162 GLY A O 1
ATOM 1222 N N . VAL A 1 163 ? 7.600 -10.247 5.858 1.00 77.62 163 VAL A N 1
ATOM 1223 C CA . VAL A 1 163 ? 7.444 -10.625 4.442 1.00 77.62 163 VAL A CA 1
ATOM 1224 C C . VAL A 1 163 ? 8.777 -11.097 3.813 1.00 77.62 163 VAL A C 1
ATOM 1226 O O . VAL A 1 163 ? 8.835 -11.401 2.622 1.00 77.62 163 VAL A O 1
ATOM 1229 N N . ARG A 1 164 ? 9.867 -11.206 4.594 1.00 60.25 164 ARG A N 1
ATOM 1230 C CA . ARG A 1 164 ? 11.200 -11.593 4.099 1.00 60.25 164 ARG A CA 1
ATOM 1231 C C . ARG A 1 164 ? 11.216 -12.920 3.320 1.00 60.25 164 ARG A C 1
ATOM 1233 O O . ARG A 1 164 ? 10.991 -13.990 3.868 1.00 60.25 164 ARG A O 1
ATOM 1240 N N . GLU A 1 165 ? 11.599 -12.752 2.054 1.00 46.06 165 GLU A N 1
ATOM 1241 C CA . GLU A 1 165 ? 12.114 -13.678 1.038 1.00 46.06 165 GLU A CA 1
ATOM 1242 C C . GLU A 1 165 ? 11.324 -14.976 0.756 1.00 46.06 165 GLU A C 1
ATOM 1244 O O . GLU A 1 165 ? 11.403 -15.929 1.533 1.00 46.06 165 GLU A O 1
ATOM 1249 N N . PRO A 1 166 ? 10.711 -15.120 -0.443 1.00 44.06 166 PRO A N 1
ATOM 1250 C CA . PRO A 1 166 ? 10.172 -16.396 -0.942 1.00 44.06 166 PRO A CA 1
ATOM 1251 C C . PRO A 1 166 ? 11.226 -17.514 -1.161 1.00 44.06 166 PRO A C 1
ATOM 1253 O O . PRO A 1 166 ? 10.926 -18.513 -1.808 1.00 44.06 166 PRO A O 1
ATOM 1256 N N . GLY A 1 167 ? 12.436 -17.379 -0.604 1.00 39.78 167 GLY A N 1
ATOM 1257 C CA . GLY A 1 167 ? 13.484 -18.404 -0.544 1.00 39.78 167 GLY A CA 1
ATOM 1258 C C . GLY A 1 167 ? 13.886 -18.849 0.871 1.00 39.78 167 GLY A C 1
ATOM 1259 O O . GLY A 1 167 ? 14.581 -19.852 0.999 1.00 39.78 167 GLY A O 1
ATOM 1260 N N . SER A 1 168 ? 13.440 -18.182 1.944 1.00 37.03 168 SER A N 1
ATOM 1261 C CA . SER A 1 168 ? 13.864 -18.539 3.313 1.00 37.03 168 SER A CA 1
ATOM 1262 C C . SER A 1 168 ? 13.106 -19.735 3.901 1.00 37.03 168 SER A C 1
ATOM 1264 O O . SER A 1 168 ? 13.619 -20.402 4.793 1.00 37.03 168 SER A O 1
ATOM 1266 N N . ALA A 1 169 ? 11.910 -20.049 3.394 1.00 37.28 169 ALA A N 1
ATOM 1267 C CA . ALA A 1 169 ? 11.120 -21.188 3.873 1.00 37.28 169 ALA A CA 1
ATOM 1268 C C . ALA A 1 169 ? 11.623 -22.550 3.353 1.00 37.28 169 ALA A C 1
ATOM 1270 O O . ALA A 1 169 ? 11.173 -23.587 3.829 1.00 37.28 169 ALA A O 1
ATOM 1271 N N . ILE A 1 170 ? 12.543 -22.560 2.379 1.00 38.69 170 ILE A N 1
ATOM 1272 C CA . ILE A 1 170 ? 13.121 -23.796 1.826 1.00 38.69 170 ILE A CA 1
ATOM 1273 C C . ILE A 1 170 ? 14.430 -24.167 2.551 1.00 38.69 170 ILE A C 1
ATOM 1275 O O . ILE A 1 170 ? 14.787 -25.336 2.585 1.00 38.69 170 ILE A O 1
ATOM 1279 N N . ALA A 1 171 ? 15.101 -23.216 3.212 1.00 35.22 171 ALA A N 1
ATOM 1280 C CA . ALA A 1 171 ? 16.335 -23.480 3.961 1.00 35.22 171 ALA A CA 1
ATOM 1281 C C . ALA A 1 171 ? 16.103 -23.980 5.404 1.00 35.22 171 ALA A C 1
ATOM 1283 O O . ALA A 1 171 ? 16.991 -24.596 5.981 1.00 35.22 171 ALA A O 1
ATOM 1284 N N . GLU A 1 172 ? 14.919 -23.761 5.989 1.00 36.78 172 GLU A N 1
ATOM 1285 C CA . GLU A 1 172 ? 14.557 -24.297 7.319 1.00 36.78 172 GLU A CA 1
ATOM 1286 C C . GLU A 1 172 ? 13.827 -25.653 7.250 1.00 36.78 172 GLU A C 1
ATOM 1288 O O . GLU A 1 172 ? 13.389 -26.184 8.270 1.00 36.78 172 GLU A O 1
ATOM 1293 N N . ALA A 1 173 ? 13.703 -26.226 6.049 1.00 35.66 173 ALA A N 1
ATOM 1294 C CA . ALA A 1 173 ? 13.039 -27.501 5.791 1.00 35.66 173 ALA A CA 1
ATOM 1295 C C . ALA A 1 173 ? 13.958 -28.530 5.104 1.00 35.66 173 ALA A C 1
ATOM 1297 O O . ALA A 1 173 ? 13.468 -29.396 4.379 1.00 35.66 173 ALA A O 1
ATOM 1298 N N . GLU A 1 174 ? 15.272 -28.461 5.336 1.00 30.88 174 GLU A N 1
ATOM 1299 C CA . GLU A 1 174 ? 16.163 -29.600 5.091 1.00 30.88 174 GLU A CA 1
ATOM 1300 C C . GLU A 1 174 ? 16.463 -30.320 6.424 1.00 30.88 174 GLU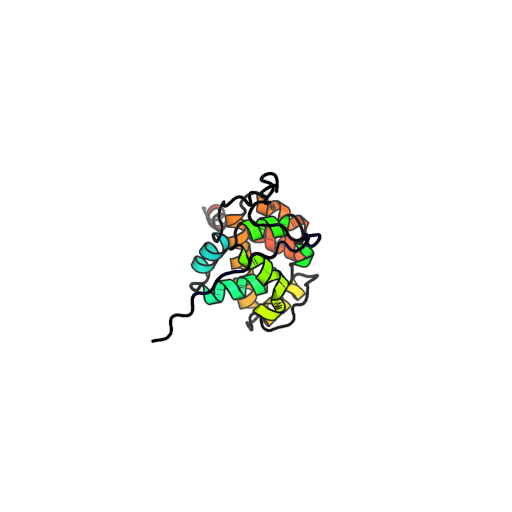 A C 1
ATOM 1302 O O . GLU A 1 174 ? 16.848 -29.656 7.389 1.00 30.88 174 GLU A O 1
ATOM 1307 N N . PRO A 1 175 ? 16.215 -31.644 6.515 1.00 49.28 175 PRO A N 1
ATOM 1308 C CA . PRO A 1 175 ? 16.486 -32.453 7.705 1.00 49.28 175 PRO A CA 1
ATOM 1309 C C . PRO A 1 175 ? 17.978 -32.700 7.963 1.00 49.28 175 PRO A C 1
ATOM 1311 O O . PRO A 1 175 ? 18.761 -32.761 6.987 1.00 49.28 175 PRO A O 1
#

pLDDT: mean 75.87, std 21.28, range [30.88, 97.44]

Foldseek 3Di:
DDDDDDDPPDDPDPDDPPDQDPVRPPPPPPPPCLPLQQECQLLVQLCVVPVDSVVSLLLLLLLCLLCVVLCPDPNVSLLCSNYHVCSVVCSVVSCVVLVHDHHHDQAPVSSLVSSCVSSVHDSVVSVVSNLSSLLSSCVSSPPVLLVSLVSHRVRVSCVSVVSPDPPPVVVVPDD

Mean predicted aligned error: 13.42 Å

Solvent-accessible surface area (backbone atoms only — not comparable to full-atom values): 10476 Å² total; per-residue (Å²): 139,82,85,82,81,82,77,83,82,85,73,89,69,78,84,59,91,87,71,78,52,95,90,59,70,60,90,75,64,78,73,77,78,72,68,80,65,48,59,32,46,40,53,54,52,33,20,75,74,69,76,37,62,81,54,37,58,55,50,52,45,40,58,45,49,32,44,42,80,53,30,61,60,71,49,42,51,58,58,50,45,24,31,51,81,66,50,68,56,47,50,75,44,33,35,72,78,62,76,42,88,77,65,74,40,79,45,47,67,52,35,47,52,47,29,9,59,68,66,72,39,60,55,74,59,31,50,53,52,46,51,47,50,53,37,27,47,38,63,73,44,45,82,63,42,67,61,42,39,77,48,40,48,69,60,44,16,50,51,57,62,67,51,67,56,104,63,57,74,63,71,79,69,66,134

Organism: Anaeromyxobacter dehalogenans (strain ATCC BAA-258 / DSM 21875 / 2CP-1) (NCBI:txid455488)